Protein AF-A0A540K9T2-F1 (afdb_monomer_lite)

Radius of gyration: 21.19 Å; chains: 1; bounding box: 40×44×66 Å

Foldseek 3Di:
DVVVVVVVVVVVVVVLVVLLCVLVLLLVLLVVLLVVVLVVVLVVVVVVVDDPDDPVNNVVSSVVSVVVSCVVVVVLNVLSHDPVPDPDDSVSNVVSSVVSCVVSVSVVPVVVVVVVVVVVVVVVVD

Secondary structure (DSSP, 8-state):
-HHHHHHHHHHHHHHHHHHHGGGHHHHHHHHHHHHHHHHHHHHHHHHHH-TT--HHHHHHHHHHHHHHHHHHHHHHHHHH---S-SS--HHHHHHHHHHHHHHHTTTHHHHHHHHHHHHHHHHH--

InterPro domains:
  IPR015896 Tetrapyrrole biosynthesis, glutamyl-tRNA reductase, dimerisation domain [PF00745] (2-106)
  IPR036453 Glutamyl tRNA-reductase dimerization domain superfamily [SSF69075] (2-87)

Structure (mmCIF, N/CA/C/O backbone):
data_AF-A0A540K9T2-F1
#
_entry.id   AF-A0A540K9T2-F1
#
loop_
_atom_site.group_PDB
_atom_site.id
_atom_site.type_symbol
_atom_site.label_atom_id
_atom_site.label_alt_id
_atom_site.label_comp_id
_atom_site.label_asym_id
_atom_site.label_entity_id
_atom_site.label_seq_id
_atom_site.pdbx_PDB_ins_code
_atom_site.Cartn_x
_atom_sit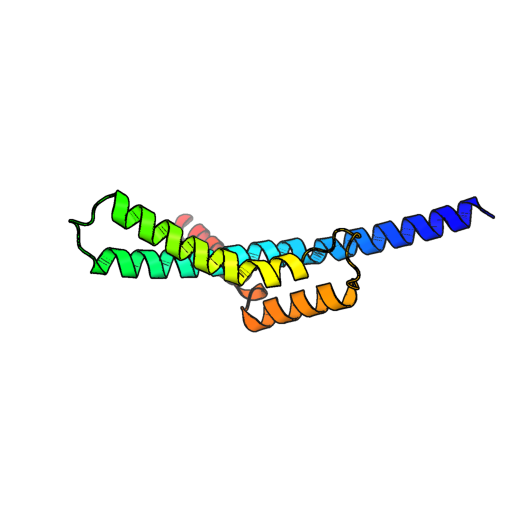e.Cartn_y
_atom_site.Cartn_z
_atom_site.occupancy
_atom_site.B_iso_or_equiv
_atom_site.auth_seq_id
_atom_site.auth_comp_id
_atom_site.auth_asym_id
_atom_site.auth_atom_id
_atom_site.pdbx_PDB_model_num
ATOM 1 N N . MET A 1 1 ? 17.585 5.475 -44.055 1.00 62.50 1 MET A N 1
ATOM 2 C CA . MET A 1 1 ? 18.253 5.061 -42.802 1.00 62.50 1 MET A CA 1
ATOM 3 C C . MET A 1 1 ? 17.494 5.604 -41.597 1.00 62.50 1 MET A C 1
ATOM 5 O O . MET A 1 1 ? 17.188 4.826 -40.710 1.00 62.50 1 MET A O 1
ATOM 9 N N . GLU A 1 2 ? 17.050 6.862 -41.659 1.00 78.38 2 GLU A N 1
ATOM 10 C CA . GLU A 1 2 ? 16.215 7.542 -40.649 1.00 78.38 2 GLU A CA 1
ATOM 11 C C . GLU A 1 2 ? 14.996 6.733 -40.157 1.00 78.38 2 GLU A C 1
ATOM 13 O O . GLU A 1 2 ? 14.757 6.653 -38.959 1.00 78.38 2 GLU A O 1
ATOM 18 N N . ALA A 1 3 ? 14.259 6.051 -41.045 1.00 89.06 3 ALA A N 1
ATOM 19 C CA . ALA A 1 3 ? 13.100 5.245 -40.634 1.00 89.06 3 ALA A CA 1
ATOM 20 C C . ALA A 1 3 ? 13.462 4.083 -39.688 1.00 89.06 3 ALA A C 1
ATOM 22 O O . ALA A 1 3 ? 12.706 3.783 -38.769 1.00 89.06 3 ALA A O 1
ATOM 23 N N . GLN A 1 4 ? 14.618 3.441 -39.886 1.00 91.94 4 GLN A N 1
ATOM 24 C CA . GLN A 1 4 ? 15.054 2.329 -39.037 1.00 91.94 4 GLN A CA 1
ATOM 25 C C . GLN A 1 4 ? 15.496 2.827 -37.655 1.00 91.94 4 GLN A C 1
ATOM 27 O O . GLN A 1 4 ? 15.264 2.149 -36.655 1.00 91.94 4 GLN A O 1
ATOM 32 N N . GLU A 1 5 ? 16.109 4.010 -37.595 1.00 93.38 5 GLU A N 1
ATOM 33 C CA . GLU A 1 5 ? 16.502 4.659 -36.341 1.00 93.38 5 GLU A CA 1
ATOM 34 C C . GLU A 1 5 ? 15.275 5.057 -35.521 1.00 93.38 5 GLU A C 1
ATOM 36 O O . GLU A 1 5 ? 15.208 4.716 -34.342 1.00 93.38 5 GLU A O 1
ATOM 41 N N . ILE A 1 6 ? 14.266 5.658 -36.162 1.00 92.12 6 ILE A N 1
ATOM 42 C CA . ILE A 1 6 ? 12.981 5.979 -35.524 1.00 92.12 6 ILE A CA 1
ATOM 43 C C . ILE A 1 6 ? 12.321 4.705 -34.985 1.00 92.12 6 ILE A C 1
ATOM 45 O O . ILE A 1 6 ? 11.964 4.650 -33.815 1.00 92.12 6 ILE A O 1
ATOM 49 N N . ILE A 1 7 ? 12.214 3.647 -35.798 1.00 93.38 7 ILE A N 1
ATOM 50 C CA . ILE A 1 7 ? 11.627 2.369 -35.355 1.00 93.38 7 ILE A CA 1
ATOM 51 C C . ILE A 1 7 ? 12.390 1.792 -34.158 1.00 93.38 7 ILE A C 1
ATOM 53 O O . ILE A 1 7 ? 11.773 1.281 -33.225 1.00 93.38 7 ILE A O 1
ATOM 57 N N . THR A 1 8 ? 13.722 1.861 -34.172 1.00 92.62 8 THR A N 1
ATOM 58 C CA . THR A 1 8 ? 14.556 1.336 -33.082 1.00 92.62 8 THR A CA 1
ATOM 59 C C . THR A 1 8 ? 14.339 2.115 -31.787 1.00 92.62 8 THR A C 1
ATOM 61 O O . THR A 1 8 ? 14.266 1.509 -30.720 1.00 92.62 8 THR A O 1
ATOM 64 N N . GLU A 1 9 ? 14.223 3.437 -31.870 1.00 87.69 9 GLU A N 1
ATOM 65 C CA . GLU A 1 9 ? 13.983 4.300 -30.714 1.00 87.69 9 GLU A CA 1
ATOM 66 C C . GLU A 1 9 ? 12.580 4.089 -30.129 1.00 87.69 9 GLU A C 1
ATOM 68 O O . GLU A 1 9 ? 12.443 3.798 -28.941 1.00 87.69 9 GLU A O 1
ATOM 73 N N . GLU A 1 10 ? 11.544 4.102 -30.969 1.00 87.62 10 GLU A N 1
ATOM 74 C CA . GLU A 1 10 ? 10.160 3.852 -30.546 1.00 87.62 10 GLU A CA 1
ATOM 75 C C . GLU A 1 10 ? 9.985 2.445 -29.951 1.00 87.62 10 GLU A C 1
ATOM 77 O O . GLU A 1 10 ? 9.268 2.262 -28.967 1.00 87.62 10 GLU A O 1
ATOM 82 N N . SER A 1 11 ? 10.686 1.440 -30.492 1.00 89.19 11 SER A N 1
ATOM 83 C CA . SER A 1 11 ? 10.660 0.076 -29.943 1.00 89.19 11 SER A CA 1
ATOM 84 C C . SER A 1 11 ? 11.234 0.027 -28.526 1.00 89.19 11 SER A C 1
ATOM 86 O O . SER A 1 11 ? 10.638 -0.594 -27.647 1.00 89.19 11 SER A O 1
ATOM 88 N N . LYS A 1 12 ? 12.348 0.727 -28.270 1.00 84.06 12 LYS A N 1
ATOM 89 C CA . LYS A 1 12 ? 12.942 0.815 -26.926 1.00 84.06 12 LYS A CA 1
ATOM 90 C C . LYS A 1 12 ? 12.022 1.530 -25.941 1.00 84.06 12 LYS A C 1
ATOM 92 O O . LYS A 1 12 ? 11.881 1.083 -24.806 1.00 84.06 12 LYS A O 1
ATOM 97 N N . GLN A 1 13 ? 11.388 2.622 -26.366 1.00 79.50 13 GLN A N 1
ATOM 98 C CA . GLN A 1 13 ? 10.438 3.354 -25.526 1.00 79.50 13 GLN A CA 1
ATOM 99 C C . GLN A 1 13 ? 9.210 2.502 -25.196 1.00 79.50 13 GLN A C 1
ATOM 101 O O . GLN A 1 13 ? 8.769 2.474 -24.046 1.00 79.50 13 GLN A O 1
ATOM 106 N N . PHE A 1 14 ? 8.696 1.752 -26.174 1.00 81.50 14 PHE A N 1
ATOM 107 C CA . PHE A 1 14 ? 7.591 0.823 -25.966 1.00 81.50 14 PHE A CA 1
ATOM 108 C C . PHE A 1 14 ? 7.952 -0.309 -24.996 1.00 81.50 14 PHE A C 1
ATOM 110 O O . PHE A 1 14 ? 7.162 -0.619 -24.105 1.00 81.50 14 PHE A O 1
ATOM 117 N N . GLU A 1 15 ? 9.133 -0.916 -25.133 1.00 81.75 15 GLU A N 1
ATOM 118 C CA . GLU A 1 15 ? 9.606 -1.957 -24.213 1.00 81.75 15 GLU A CA 1
ATOM 119 C C . GLU A 1 15 ? 9.770 -1.418 -22.789 1.00 81.75 15 GLU A C 1
ATOM 121 O O . GLU A 1 15 ? 9.229 -2.003 -21.853 1.00 81.75 15 GLU A O 1
ATOM 126 N N . ALA A 1 16 ? 10.403 -0.253 -22.623 1.00 73.44 16 ALA A N 1
ATOM 127 C CA . ALA A 1 16 ? 10.543 0.391 -21.318 1.00 73.44 16 ALA A CA 1
ATOM 128 C C . ALA A 1 16 ? 9.182 0.732 -20.686 1.00 73.44 16 ALA A C 1
ATOM 130 O O . ALA A 1 16 ? 8.987 0.558 -19.481 1.00 73.44 16 ALA A O 1
ATOM 131 N N . TRP A 1 17 ? 8.219 1.186 -21.495 1.00 78.94 17 TRP A N 1
ATOM 132 C CA . TRP A 1 17 ? 6.850 1.419 -21.044 1.00 78.94 17 TRP A CA 1
ATOM 133 C C . TRP A 1 17 ? 6.144 0.123 -20.640 1.00 78.94 17 TRP A C 1
ATOM 135 O O . TRP A 1 17 ? 5.492 0.086 -19.602 1.00 78.94 17 TRP A O 1
ATOM 145 N N . ARG A 1 18 ? 6.271 -0.953 -21.422 1.00 80.44 18 ARG A N 1
ATOM 146 C CA . ARG A 1 18 ? 5.676 -2.253 -21.086 1.00 80.44 18 ARG A CA 1
ATOM 147 C C . ARG A 1 18 ? 6.220 -2.765 -19.755 1.00 80.44 18 ARG A C 1
ATOM 149 O O . ARG A 1 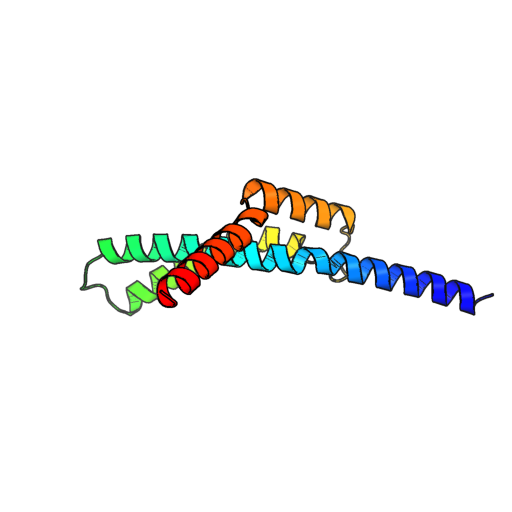18 ? 5.439 -3.177 -18.901 1.00 80.44 18 ARG A O 1
ATOM 156 N N . ASP A 1 19 ? 7.534 -2.717 -19.578 1.00 75.50 19 ASP A N 1
ATOM 157 C CA . ASP A 1 19 ? 8.200 -3.232 -18.384 1.00 75.50 19 ASP A CA 1
ATOM 158 C C . ASP A 1 19 ? 7.865 -2.376 -17.146 1.00 75.50 19 ASP A C 1
ATOM 160 O O . ASP A 1 19 ? 7.759 -2.889 -16.031 1.00 75.50 19 ASP A O 1
ATOM 164 N N . SER A 1 20 ? 7.573 -1.081 -17.322 1.00 72.75 20 SER A N 1
ATOM 165 C CA . SER A 1 20 ? 7.090 -0.229 -16.226 1.00 72.75 20 SER A CA 1
ATOM 166 C C . SER A 1 20 ? 5.722 -0.662 -15.675 1.00 72.75 20 SER A C 1
ATOM 168 O O . SER A 1 20 ? 5.417 -0.413 -14.504 1.00 72.75 20 SER A O 1
ATOM 170 N N . LEU A 1 21 ? 4.902 -1.355 -16.476 1.00 81.00 21 LEU A N 1
ATOM 171 C CA . LEU A 1 21 ? 3.598 -1.869 -16.050 1.00 81.00 21 LEU A CA 1
ATOM 172 C C . LEU A 1 21 ? 3.706 -3.093 -15.127 1.00 81.00 21 LEU A C 1
ATOM 174 O O . LEU A 1 21 ? 2.724 -3.427 -14.453 1.00 81.00 21 LEU A O 1
ATOM 178 N N . GLU A 1 22 ? 4.873 -3.740 -15.031 1.00 83.56 22 GLU A N 1
ATOM 179 C CA . GLU A 1 22 ? 5.082 -4.910 -14.165 1.00 83.56 22 GLU A CA 1
ATOM 180 C C . GLU A 1 22 ? 4.867 -4.605 -12.677 1.00 83.56 22 GLU A C 1
ATOM 182 O O . GLU A 1 22 ? 4.525 -5.490 -11.891 1.00 83.56 22 GLU A O 1
ATOM 187 N N . THR A 1 23 ? 4.985 -3.340 -12.272 1.00 89.12 23 THR A N 1
ATOM 188 C CA . THR A 1 23 ? 4.797 -2.925 -10.877 1.00 89.12 23 THR A CA 1
ATOM 189 C C . THR A 1 23 ? 3.330 -2.778 -10.477 1.00 89.12 23 THR A C 1
ATOM 191 O O . THR A 1 23 ? 3.009 -2.759 -9.282 1.00 89.12 23 THR A O 1
ATOM 194 N N . VAL A 1 24 ? 2.408 -2.698 -11.444 1.00 89.44 24 VAL A N 1
ATOM 195 C CA . VAL A 1 24 ? 0.979 -2.440 -11.204 1.00 89.44 24 VAL A CA 1
ATOM 196 C C . VAL A 1 24 ? 0.330 -3.506 -10.300 1.00 89.44 24 VAL A C 1
ATOM 198 O O . VAL A 1 24 ? -0.375 -3.130 -9.351 1.00 89.44 24 VAL A O 1
ATOM 201 N N . PRO A 1 25 ? 0.564 -4.822 -10.493 1.00 90.44 25 PRO A N 1
ATOM 202 C CA . PRO A 1 25 ? 0.086 -5.848 -9.568 1.00 90.44 25 PRO A CA 1
ATOM 203 C C . PRO A 1 25 ? 0.630 -5.674 -8.146 1.00 90.44 25 PRO A C 1
ATOM 205 O O . PRO A 1 25 ? -0.129 -5.807 -7.183 1.00 90.44 25 PRO A O 1
ATOM 208 N N . THR A 1 26 ? 1.912 -5.336 -7.997 1.00 92.31 26 THR A N 1
ATOM 209 C CA . THR A 1 26 ? 2.561 -5.113 -6.694 1.00 92.31 26 THR A CA 1
ATOM 210 C C . THR A 1 26 ? 1.962 -3.909 -5.971 1.00 92.31 26 THR A C 1
ATOM 212 O O . THR A 1 26 ? 1.600 -4.008 -4.799 1.00 92.31 26 THR A O 1
ATOM 215 N N . ILE A 1 27 ? 1.730 -2.807 -6.690 1.00 92.50 27 ILE A N 1
ATOM 216 C CA . ILE A 1 27 ? 0.998 -1.630 -6.205 1.00 92.50 27 ILE A CA 1
ATOM 217 C C . ILE A 1 27 ? -0.378 -2.024 -5.642 1.00 92.50 27 ILE A C 1
ATOM 219 O O . ILE A 1 27 ? -0.762 -1.595 -4.548 1.00 92.50 27 ILE A O 1
ATOM 223 N N . LYS A 1 28 ? -1.140 -2.835 -6.386 1.00 92.81 28 LYS A N 1
ATOM 224 C CA . LYS A 1 28 ? -2.474 -3.282 -5.963 1.00 92.81 28 LYS A CA 1
ATOM 225 C C . LYS A 1 28 ? -2.399 -4.137 -4.696 1.00 92.81 28 LYS A C 1
ATOM 227 O O . LYS A 1 28 ? -3.177 -3.914 -3.768 1.00 92.81 28 LYS A O 1
ATOM 232 N N . LYS A 1 29 ? -1.457 -5.081 -4.646 1.00 92.62 29 LYS A N 1
ATOM 233 C CA . LYS A 1 29 ? -1.246 -5.981 -3.503 1.00 92.62 29 LYS A CA 1
ATOM 234 C C . LYS A 1 29 ? -0.832 -5.218 -2.247 1.00 92.62 29 LYS A C 1
ATOM 236 O O . LYS A 1 29 ? -1.447 -5.406 -1.204 1.00 92.62 29 LYS A O 1
ATOM 241 N N . LEU A 1 30 ? 0.123 -4.294 -2.352 1.00 95.75 30 LEU A N 1
ATOM 242 C CA . LEU A 1 30 ? 0.587 -3.497 -1.214 1.00 95.75 30 LEU A CA 1
ATOM 243 C C . LEU A 1 30 ? -0.543 -2.651 -0.605 1.00 95.75 30 LEU A C 1
ATOM 245 O O . LEU A 1 30 ? -0.688 -2.584 0.616 1.00 95.75 30 LEU A O 1
ATOM 249 N N . ARG A 1 31 ? -1.389 -2.046 -1.449 1.00 95.31 31 ARG A N 1
ATOM 250 C CA . ARG A 1 31 ? -2.581 -1.313 -0.990 1.00 95.31 31 ARG A CA 1
ATOM 251 C C . ARG A 1 31 ? -3.569 -2.216 -0.258 1.00 95.31 31 ARG A C 1
ATOM 253 O O . ARG A 1 31 ? -4.059 -1.834 0.801 1.00 95.31 31 ARG A O 1
ATOM 260 N N . ALA A 1 32 ? -3.851 -3.397 -0.805 1.00 94.88 32 ALA A N 1
ATOM 261 C CA . ALA A 1 32 ? -4.756 -4.358 -0.179 1.00 94.88 32 ALA A CA 1
ATOM 262 C C . ALA A 1 32 ? -4.215 -4.853 1.174 1.00 94.88 32 ALA A C 1
ATOM 264 O O . ALA A 1 32 ? -4.958 -4.890 2.155 1.00 94.88 32 ALA A O 1
ATOM 265 N N . TYR A 1 33 ? -2.915 -5.152 1.242 1.00 95.81 33 TYR A N 1
ATOM 266 C CA . TYR A 1 33 ? -2.223 -5.539 2.469 1.00 95.81 33 TYR A CA 1
ATOM 267 C C . TYR A 1 33 ? -2.377 -4.474 3.564 1.00 95.81 33 TYR A C 1
ATOM 269 O O . TYR A 1 33 ? -2.807 -4.775 4.681 1.00 95.81 33 TYR A O 1
ATOM 277 N N . ALA A 1 34 ? -2.081 -3.215 3.232 1.00 97.12 34 ALA A N 1
ATOM 278 C CA . ALA A 1 34 ? -2.170 -2.106 4.174 1.00 97.12 34 ALA A CA 1
ATOM 279 C C . ALA A 1 34 ? -3.613 -1.830 4.624 1.00 97.12 34 ALA A C 1
ATOM 281 O O . ALA A 1 34 ? -3.847 -1.606 5.811 1.00 97.12 34 ALA A O 1
ATOM 282 N N . GLU A 1 35 ? -4.588 -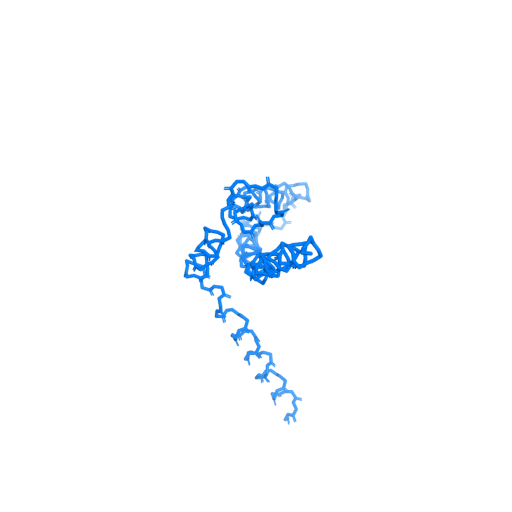1.892 3.711 1.00 97.56 35 GLU A N 1
ATOM 283 C CA . GLU A 1 35 ? -6.000 -1.693 4.053 1.00 97.56 35 GLU A CA 1
ATOM 284 C C . GLU A 1 35 ? -6.523 -2.800 4.973 1.00 97.56 35 GLU A C 1
ATOM 286 O O . GLU A 1 35 ? -7.250 -2.507 5.920 1.00 97.56 35 GLU A O 1
ATOM 291 N N . ARG A 1 36 ? -6.108 -4.056 4.762 1.00 96.94 36 ARG A N 1
ATOM 292 C CA . ARG A 1 36 ? -6.463 -5.168 5.656 1.00 96.94 36 ARG A CA 1
ATOM 293 C C . ARG A 1 36 ? -5.972 -4.915 7.081 1.00 96.94 36 ARG A C 1
ATOM 295 O O . ARG A 1 36 ? -6.735 -5.107 8.024 1.00 96.94 36 ARG A O 1
ATOM 302 N N . ILE A 1 37 ? -4.720 -4.477 7.238 1.00 97.62 37 ILE A N 1
ATOM 303 C CA . ILE A 1 37 ? -4.161 -4.137 8.555 1.00 97.62 37 ILE A CA 1
ATOM 304 C C . ILE A 1 37 ? -4.922 -2.960 9.161 1.00 97.62 37 ILE A C 1
ATOM 306 O O . ILE A 1 37 ? -5.377 -3.044 10.298 1.00 97.62 37 ILE A O 1
ATOM 310 N N . ARG A 1 38 ? -5.105 -1.882 8.393 1.00 98.38 38 ARG A N 1
ATOM 311 C CA . ARG A 1 38 ? -5.805 -0.679 8.850 1.00 98.38 38 ARG A CA 1
ATOM 312 C C . ARG A 1 38 ? -7.207 -1.001 9.350 1.00 98.38 38 ARG A C 1
ATOM 314 O O . ARG A 1 38 ? -7.569 -0.561 10.434 1.00 98.38 38 ARG A O 1
ATOM 321 N N . ALA A 1 39 ? -7.981 -1.758 8.575 1.00 97.88 39 ALA A N 1
ATOM 322 C CA . ALA A 1 39 ? -9.345 -2.130 8.923 1.00 97.88 39 ALA A CA 1
ATOM 323 C C . ALA A 1 39 ? -9.386 -2.993 10.191 1.00 97.88 39 ALA A C 1
ATOM 325 O O . ALA A 1 39 ? -10.194 -2.721 11.074 1.00 97.88 39 ALA A O 1
ATOM 326 N N . ALA A 1 40 ? -8.488 -3.977 10.315 1.00 97.94 40 ALA A N 1
ATOM 327 C CA . ALA A 1 40 ? -8.410 -4.831 11.498 1.00 97.94 40 ALA A CA 1
ATOM 328 C C . ALA A 1 40 ? -8.048 -4.043 12.768 1.00 97.94 40 ALA A C 1
ATOM 330 O O . ALA A 1 40 ? -8.658 -4.246 13.815 1.00 97.94 40 ALA A O 1
ATOM 331 N N . GLU A 1 41 ? -7.081 -3.127 12.692 1.00 98.25 41 GLU A N 1
ATOM 332 C CA . GLU A 1 41 ? -6.686 -2.310 13.845 1.00 98.25 41 GLU A CA 1
ATOM 333 C C . GLU A 1 41 ? -7.715 -1.226 14.178 1.00 98.25 41 GLU A C 1
ATOM 335 O O . GLU A 1 41 ? -7.959 -0.945 15.352 1.00 98.25 41 GLU A O 1
ATOM 340 N N . LEU A 1 42 ? -8.376 -0.655 13.167 1.00 97.31 42 LEU A N 1
ATOM 341 C CA . LEU A 1 42 ? -9.476 0.279 13.378 1.00 97.31 42 LEU A CA 1
ATOM 342 C C . LEU A 1 42 ? -10.649 -0.405 14.084 1.00 97.31 42 LEU A C 1
ATOM 344 O O . LEU A 1 42 ? -11.187 0.156 15.034 1.00 97.31 42 LEU A O 1
ATOM 348 N N . ASP A 1 43 ? -11.023 -1.612 13.661 1.00 95.88 43 ASP A N 1
ATOM 349 C CA . ASP A 1 43 ? -12.107 -2.373 14.284 1.00 95.88 43 ASP A CA 1
ATOM 350 C C . ASP A 1 43 ? -11.792 -2.704 15.752 1.00 95.88 43 ASP A C 1
ATOM 352 O O . ASP A 1 43 ? -12.579 -2.377 16.639 1.00 95.88 43 ASP A O 1
ATOM 356 N N . LYS A 1 44 ? -10.580 -3.206 16.036 1.00 96.56 44 LYS A N 1
ATOM 357 C CA . LYS A 1 44 ? -10.090 -3.431 17.412 1.00 96.56 44 LYS A CA 1
ATOM 358 C C . LYS A 1 44 ? -10.075 -2.161 18.262 1.00 96.56 44 LYS A C 1
ATOM 360 O O . LYS A 1 44 ? -10.277 -2.222 19.474 1.00 96.56 44 LYS A O 1
ATOM 365 N N . CYS A 1 45 ? -9.742 -1.017 17.665 1.00 96.19 45 CYS A N 1
ATOM 366 C CA . CYS A 1 45 ? -9.751 0.263 18.363 1.00 96.19 45 CYS A CA 1
ATOM 367 C C . CYS A 1 45 ? -11.186 0.652 18.723 1.00 96.19 45 CYS A C 1
ATOM 369 O O . CYS A 1 45 ? -11.481 0.912 19.888 1.00 96.19 45 CYS A O 1
ATOM 371 N N . LEU A 1 46 ? -12.091 0.614 17.745 1.00 94.19 46 LEU A N 1
ATOM 372 C CA . LEU A 1 46 ? -13.486 1.000 17.923 1.00 94.19 46 LEU A CA 1
ATOM 373 C C . LEU A 1 46 ? -14.228 0.063 18.882 1.00 94.19 46 LEU A C 1
ATOM 375 O O . LEU A 1 46 ? -15.019 0.550 19.685 1.00 94.19 46 LEU A O 1
ATOM 379 N N . SER A 1 47 ? -13.929 -1.240 18.879 1.00 93.56 47 SER A N 1
ATOM 380 C CA . SER A 1 47 ? -14.526 -2.201 19.816 1.00 93.56 47 SER A CA 1
ATOM 381 C C . SER A 1 47 ? -14.159 -1.918 21.278 1.00 93.56 47 SER A C 1
ATOM 383 O O . SER A 1 47 ? -14.914 -2.260 22.182 1.00 93.56 47 SER A O 1
ATOM 385 N N . LYS A 1 48 ? -13.005 -1.284 21.533 1.00 94.81 48 LYS A N 1
ATOM 386 C CA . LYS A 1 48 ? -12.556 -0.892 22.881 1.00 94.81 48 LYS A CA 1
ATOM 387 C C . LYS A 1 48 ? -13.103 0.460 23.336 1.00 94.81 48 LYS A C 1
ATOM 389 O O . LYS A 1 48 ? -13.044 0.757 24.524 1.00 94.81 48 LYS A O 1
ATOM 394 N N . MET A 1 49 ? -13.594 1.285 22.414 1.00 92.69 49 MET A N 1
ATOM 395 C CA . MET A 1 49 ? -14.139 2.611 22.730 1.00 92.69 49 MET A CA 1
ATOM 396 C C . MET A 1 49 ? -15.594 2.563 23.224 1.00 92.69 49 MET A C 1
ATOM 398 O O . MET A 1 49 ? -16.076 3.570 23.736 1.00 92.69 49 MET A O 1
ATOM 402 N N . GLY A 1 50 ? -16.267 1.413 23.105 1.00 86.62 50 GLY A N 1
ATOM 403 C CA . GLY A 1 50 ? -17.657 1.219 23.522 1.00 86.62 50 GLY A CA 1
ATOM 404 C C . GLY A 1 50 ? -18.686 1.760 22.524 1.00 86.62 50 GLY A C 1
ATOM 405 O O . GLY A 1 50 ? -18.352 2.449 21.556 1.00 86.62 50 GLY A O 1
ATOM 406 N N . ASP A 1 51 ? -19.955 1.437 22.773 1.00 84.81 51 ASP A N 1
ATOM 407 C CA . ASP A 1 51 ? -21.060 1.720 21.846 1.00 84.81 51 ASP A CA 1
ATOM 408 C C . ASP A 1 51 ? -21.501 3.195 21.841 1.00 84.81 51 ASP A C 1
ATOM 410 O O . ASP A 1 51 ? -22.075 3.666 20.859 1.00 84.81 51 ASP A O 1
ATOM 414 N N . ASP A 1 52 ? -21.149 3.963 22.877 1.00 89.12 52 ASP A N 1
ATOM 415 C CA . ASP A 1 52 ? -21.531 5.377 23.033 1.00 89.12 52 ASP A CA 1
ATOM 416 C C . ASP A 1 52 ? -20.623 6.359 22.266 1.00 89.12 52 ASP A C 1
ATOM 418 O O . ASP A 1 52 ? -20.725 7.584 22.401 1.00 89.12 52 ASP A O 1
ATOM 422 N N . ILE A 1 53 ? -19.711 5.853 21.430 1.00 92.81 53 ILE A N 1
ATOM 423 C CA . ILE A 1 53 ? -18.833 6.703 20.627 1.00 92.81 53 ILE A CA 1
ATOM 424 C C . ILE A 1 53 ? -19.632 7.509 19.592 1.00 92.81 53 ILE A C 1
ATOM 426 O O . ILE A 1 53 ? -20.326 6.979 18.722 1.00 92.81 53 ILE A O 1
ATOM 430 N N . SER A 1 54 ? -19.470 8.835 19.619 1.00 94.19 54 SER A N 1
ATOM 431 C CA . SER A 1 54 ? -20.122 9.702 18.636 1.00 94.19 54 SER A CA 1
ATOM 432 C C . SER A 1 54 ? -19.676 9.381 17.200 1.00 94.19 54 SER A C 1
ATOM 434 O O . SER A 1 54 ? -18.508 9.066 16.938 1.00 94.19 54 SER A O 1
ATOM 436 N N . LYS A 1 55 ? -20.578 9.568 16.224 1.00 93.62 55 LYS A N 1
ATOM 437 C CA . LYS A 1 55 ? -20.254 9.433 14.788 1.00 93.62 55 LYS A CA 1
ATOM 438 C C . LYS A 1 55 ? -19.074 10.321 14.370 1.00 93.62 55 LYS A C 1
ATOM 440 O O . LYS A 1 55 ? -18.258 9.907 13.548 1.00 93.62 55 LYS A O 1
ATOM 445 N N . LYS A 1 56 ? -18.960 11.520 14.957 1.00 95.94 56 LYS A N 1
ATOM 446 C CA . LYS A 1 56 ? -17.856 12.459 14.703 1.00 95.94 56 LYS A CA 1
ATOM 447 C C . LYS A 1 56 ? -16.519 11.877 15.163 1.00 95.94 56 LYS A C 1
ATOM 449 O O . LYS A 1 56 ? -15.551 11.927 14.412 1.00 95.94 56 LYS A O 1
ATOM 454 N N . THR A 1 57 ? -16.478 11.290 16.357 1.00 95.75 57 THR A N 1
ATOM 455 C CA . THR A 1 57 ? -15.271 10.650 16.894 1.00 95.75 57 THR A CA 1
ATOM 456 C C . THR A 1 57 ? -14.890 9.428 16.063 1.00 95.75 57 THR A C 1
ATOM 458 O O . THR A 1 57 ? -13.742 9.323 15.644 1.00 95.75 57 THR A O 1
ATOM 461 N N . ARG A 1 58 ? -15.852 8.553 15.729 1.00 95.06 58 ARG A N 1
ATOM 462 C CA . ARG A 1 58 ? -15.603 7.387 14.862 1.00 95.06 58 ARG A CA 1
ATOM 463 C C . ARG A 1 58 ? -15.006 7.799 13.512 1.00 95.06 58 ARG A C 1
ATOM 465 O O . ARG A 1 58 ? -14.041 7.185 13.066 1.00 95.06 58 ARG A O 1
ATOM 472 N N . LYS A 1 59 ? -15.531 8.862 12.889 1.00 96.19 59 LYS A N 1
ATOM 473 C CA . LYS A 1 59 ? -14.973 9.411 11.645 1.00 96.19 59 LYS A CA 1
ATOM 474 C C . LYS A 1 59 ? -13.557 9.963 11.833 1.00 96.19 59 LYS A C 1
ATOM 476 O O . LYS A 1 59 ? -12.698 9.669 11.013 1.00 96.19 59 LYS A O 1
ATOM 481 N N . ALA A 1 60 ? -13.299 10.715 12.902 1.00 97.69 60 ALA A N 1
ATOM 482 C CA . ALA A 1 60 ? -11.968 11.262 13.167 1.00 97.69 60 ALA A CA 1
ATOM 483 C C . ALA A 1 60 ? -10.904 10.160 13.331 1.00 97.69 60 ALA A C 1
ATOM 485 O O . ALA A 1 60 ? -9.787 10.309 12.840 1.00 97.69 60 ALA A O 1
ATOM 486 N N . VAL A 1 61 ? -11.254 9.037 13.970 1.00 97.12 61 VAL A N 1
ATOM 487 C CA . VAL A 1 61 ? -10.358 7.876 14.118 1.00 97.12 61 VAL A CA 1
ATOM 488 C C . VAL A 1 61 ? -10.150 7.149 12.780 1.00 97.12 61 VAL A C 1
ATOM 490 O O . VAL A 1 61 ? -9.017 6.789 12.456 1.00 97.12 61 VAL A O 1
ATOM 493 N N . ASP A 1 62 ? -11.199 6.976 11.964 1.00 97.44 62 ASP A N 1
ATOM 494 C CA . ASP A 1 62 ? -11.054 6.419 10.607 1.00 97.44 62 ASP A CA 1
ATOM 495 C C . ASP A 1 62 ? -10.143 7.303 9.739 1.00 97.44 62 ASP A C 1
ATOM 497 O O . ASP A 1 62 ? -9.170 6.801 9.173 1.00 97.44 62 ASP A O 1
ATOM 501 N N . ASP A 1 63 ? -10.386 8.617 9.711 1.00 98.44 63 ASP A N 1
ATOM 502 C CA . ASP A 1 63 ? -9.588 9.588 8.954 1.00 98.44 63 ASP A CA 1
ATOM 503 C C . ASP A 1 63 ? -8.120 9.593 9.422 1.00 98.44 63 ASP A C 1
ATOM 505 O O . ASP A 1 63 ? -7.208 9.597 8.591 1.00 98.44 63 ASP A O 1
ATOM 509 N N . LEU A 1 64 ? -7.871 9.510 10.736 1.00 98.50 64 LEU A N 1
ATOM 510 C CA . LEU A 1 64 ? -6.526 9.364 11.303 1.00 98.50 64 LEU A CA 1
ATOM 511 C C . LEU A 1 64 ? -5.836 8.092 10.791 1.00 98.50 64 LEU A C 1
ATOM 513 O O . LEU A 1 64 ? -4.707 8.158 10.300 1.00 98.50 64 LEU A O 1
ATOM 517 N N . SER A 1 65 ? -6.514 6.943 10.871 1.00 98.44 65 SER A N 1
ATOM 518 C CA . SER A 1 65 ? -5.954 5.658 10.434 1.00 98.44 65 SER A CA 1
ATOM 519 C C . SER A 1 65 ? -5.605 5.666 8.939 1.00 98.44 65 SER A C 1
ATOM 521 O O . SER A 1 65 ? -4.532 5.204 8.545 1.00 98.44 65 SER A O 1
ATOM 523 N N . ARG A 1 66 ? -6.465 6.263 8.100 1.00 98.31 66 ARG A N 1
ATOM 524 C CA . ARG A 1 66 ? -6.214 6.445 6.664 1.00 98.31 66 ARG A CA 1
ATOM 525 C C . ARG A 1 66 ? -5.065 7.412 6.421 1.00 98.31 66 ARG A C 1
ATOM 527 O O . ARG A 1 66 ? -4.226 7.144 5.571 1.00 98.31 66 ARG A O 1
ATOM 534 N N . GLY A 1 67 ? -4.999 8.510 7.171 1.00 98.62 67 GLY A N 1
ATOM 535 C CA . GLY A 1 67 ? -3.926 9.497 7.073 1.00 98.62 67 GLY A CA 1
ATOM 536 C C . GLY A 1 67 ? -2.547 8.896 7.345 1.00 98.62 67 GLY A C 1
ATOM 537 O O . GLY A 1 67 ? -1.608 9.170 6.598 1.00 98.62 67 GLY A O 1
ATOM 538 N N . ILE A 1 68 ? -2.434 8.038 8.363 1.00 98.56 68 ILE A N 1
ATOM 539 C CA . ILE A 1 68 ? -1.195 7.310 8.679 1.00 98.56 68 ILE A CA 1
ATOM 540 C C . ILE A 1 68 ? -0.816 6.377 7.526 1.00 98.56 68 ILE A C 1
ATOM 542 O O . ILE A 1 68 ? 0.293 6.474 7.001 1.00 98.56 68 ILE A O 1
ATOM 546 N N . VAL A 1 69 ? -1.740 5.516 7.087 1.00 98.38 69 VAL A N 1
ATOM 547 C CA . VAL A 1 69 ? -1.481 4.556 6.001 1.00 98.38 69 VAL A CA 1
ATOM 548 C C . VAL A 1 69 ? -1.109 5.265 4.702 1.00 98.38 69 VAL A C 1
ATOM 550 O O . VAL A 1 69 ? -0.130 4.892 4.064 1.00 98.38 69 VAL A O 1
ATOM 553 N N . ASN A 1 70 ? -1.828 6.323 4.330 1.00 97.88 70 ASN A N 1
ATOM 554 C CA . ASN A 1 70 ? -1.545 7.088 3.119 1.00 97.88 70 ASN A CA 1
ATOM 555 C C . ASN A 1 70 ? -0.147 7.716 3.154 1.00 97.88 70 ASN A C 1
ATOM 557 O O . ASN A 1 70 ? 0.567 7.651 2.156 1.00 97.88 70 ASN A O 1
ATOM 561 N N . LYS A 1 71 ? 0.268 8.285 4.295 1.00 98.19 71 LYS A N 1
ATOM 562 C CA . LYS A 1 71 ? 1.612 8.861 4.460 1.00 98.19 71 LYS A CA 1
ATOM 563 C C . LYS A 1 71 ? 2.709 7.797 4.391 1.00 98.19 71 LYS A C 1
ATOM 565 O O . LYS A 1 71 ? 3.713 8.025 3.726 1.00 98.19 71 LYS A O 1
ATOM 570 N N . LEU A 1 72 ? 2.504 6.636 5.018 1.00 97.69 72 LEU A N 1
ATOM 571 C CA . LEU A 1 72 ? 3.450 5.514 4.956 1.00 97.69 72 LEU A CA 1
ATOM 572 C C . LEU A 1 72 ? 3.575 4.937 3.542 1.00 97.69 72 LEU A C 1
ATOM 574 O O . LEU A 1 72 ? 4.674 4.612 3.102 1.00 97.69 72 LEU A O 1
ATOM 578 N N . LEU A 1 73 ? 2.458 4.826 2.819 1.00 96.88 73 LEU A N 1
ATOM 579 C CA . LEU A 1 73 ? 2.447 4.275 1.467 1.00 96.88 73 LEU A CA 1
ATOM 580 C C . LEU A 1 73 ? 2.904 5.267 0.401 1.00 96.88 73 LEU A C 1
ATOM 582 O O . LEU A 1 73 ? 3.318 4.822 -0.663 1.00 96.88 73 LEU A O 1
ATOM 586 N N . HIS A 1 74 ? 2.857 6.578 0.645 1.00 95.50 74 HIS A N 1
ATOM 587 C CA . HIS A 1 74 ? 3.212 7.579 -0.363 1.00 95.50 74 HIS A CA 1
ATOM 588 C C . HIS A 1 74 ? 4.586 7.307 -0.997 1.00 95.50 74 HIS A C 1
ATOM 590 O O . HIS A 1 74 ? 4.687 7.217 -2.218 1.00 95.50 74 HIS A O 1
ATOM 596 N N . GLY A 1 75 ? 5.619 7.107 -0.171 1.00 93.81 75 GLY A N 1
ATOM 597 C CA . GLY A 1 75 ? 6.986 6.838 -0.628 1.00 93.81 75 GLY A CA 1
ATOM 598 C C . GLY A 1 75 ? 7.082 5.596 -1.522 1.00 93.81 75 GLY A C 1
ATOM 599 O O . GLY A 1 75 ? 7.406 5.743 -2.702 1.00 93.81 75 GLY A O 1
ATOM 600 N N . PRO A 1 76 ? 6.756 4.389 -1.020 1.00 94.19 76 PRO A N 1
ATOM 601 C CA . PRO A 1 76 ? 6.778 3.164 -1.821 1.00 94.19 76 PRO A CA 1
ATOM 602 C C . PRO A 1 76 ? 5.945 3.258 -3.105 1.00 94.19 76 PRO A C 1
ATOM 604 O O . PRO A 1 76 ? 6.391 2.848 -4.169 1.00 94.19 76 PRO A O 1
ATOM 607 N N . MET A 1 77 ? 4.753 3.854 -3.035 1.00 93.06 77 MET A N 1
ATOM 608 C CA . MET A 1 77 ? 3.860 3.984 -4.187 1.00 93.06 77 MET A CA 1
ATOM 609 C C . MET A 1 77 ? 4.418 4.917 -5.262 1.00 93.06 77 MET A C 1
ATOM 611 O O . MET A 1 77 ? 4.241 4.652 -6.449 1.00 93.06 77 MET A O 1
ATOM 615 N N . GLN A 1 78 ? 5.094 5.992 -4.857 1.00 90.44 78 GLN A N 1
ATOM 616 C CA . GLN A 1 78 ? 5.797 6.878 -5.776 1.00 90.44 78 GLN A CA 1
ATOM 617 C C . GLN A 1 78 ? 6.995 6.167 -6.417 1.00 90.44 78 GLN A C 1
ATOM 619 O O . GLN A 1 78 ? 7.269 6.405 -7.585 1.00 90.44 78 GLN A O 1
ATOM 624 N N . HIS A 1 79 ? 7.695 5.291 -5.688 1.00 89.81 79 HIS A N 1
ATOM 625 C CA . HIS A 1 79 ? 8.877 4.548 -6.165 1.00 89.81 79 HIS A CA 1
ATOM 626 C C . HIS A 1 79 ? 8.572 3.276 -6.959 1.00 89.81 79 HIS A C 1
ATOM 628 O O . HIS A 1 79 ? 9.487 2.671 -7.506 1.00 89.81 79 HIS A O 1
ATOM 634 N N . LEU A 1 80 ? 7.296 2.902 -7.066 1.00 89.38 80 LEU A N 1
ATOM 635 C CA . LEU A 1 80 ? 6.823 1.858 -7.976 1.00 89.38 80 LEU A CA 1
ATOM 636 C C . LEU A 1 80 ? 6.217 2.408 -9.269 1.00 89.38 80 LEU A C 1
ATOM 638 O O . LEU A 1 80 ? 5.981 1.647 -10.202 1.00 89.38 80 LEU A O 1
ATOM 642 N N . ARG A 1 81 ? 5.921 3.708 -9.333 1.00 83.38 81 ARG A N 1
ATOM 643 C CA . ARG A 1 81 ? 5.427 4.348 -10.553 1.00 83.38 81 ARG A CA 1
ATOM 644 C C . ARG A 1 81 ? 6.615 4.844 -11.365 1.00 83.38 81 ARG A C 1
ATOM 646 O O . ARG A 1 81 ? 7.376 5.668 -10.870 1.00 83.38 81 ARG A O 1
ATOM 653 N N . CYS A 1 82 ? 6.731 4.368 -12.597 1.00 68.50 82 CYS A N 1
ATOM 654 C CA . CYS A 1 82 ? 7.644 4.905 -13.595 1.00 68.50 82 CYS A CA 1
ATOM 655 C C . CYS A 1 82 ? 6.775 5.435 -14.742 1.00 68.50 82 CYS A C 1
ATOM 657 O O . CYS A 1 82 ? 6.255 4.670 -15.548 1.00 68.50 82 CYS A O 1
ATOM 659 N N . ASP A 1 83 ? 6.515 6.740 -14.744 1.00 65.38 83 ASP A N 1
ATOM 660 C CA . ASP A 1 83 ? 5.701 7.421 -15.762 1.00 65.38 83 ASP A CA 1
ATOM 661 C C . ASP A 1 83 ? 6.561 8.076 -16.857 1.00 65.38 83 ASP A C 1
ATOM 663 O O . ASP A 1 83 ? 6.090 8.939 -17.593 1.00 65.38 83 ASP A O 1
ATOM 667 N N . GLY A 1 84 ? 7.831 7.665 -16.968 1.00 56.72 84 GLY A N 1
ATOM 668 C CA . GLY A 1 84 ? 8.785 8.185 -17.950 1.00 56.72 84 GLY A CA 1
ATOM 669 C C . GLY A 1 84 ? 9.262 9.618 -17.687 1.00 56.72 84 GLY A C 1
ATOM 670 O O . GLY A 1 84 ? 10.097 10.112 -18.439 1.00 56.72 84 GLY A O 1
ATOM 671 N N . SER A 1 85 ? 8.767 10.283 -16.635 1.00 55.53 85 SER A N 1
ATOM 672 C CA . SER A 1 85 ? 9.140 11.662 -16.284 1.00 55.53 85 SER A CA 1
ATOM 673 C C . SER A 1 85 ? 10.205 11.764 -15.184 1.00 55.53 85 SER A C 1
ATOM 675 O O . SER A 1 85 ? 10.806 12.822 -14.999 1.00 55.53 85 SER A O 1
ATOM 677 N N . ASP A 1 86 ? 10.465 10.669 -14.468 1.00 60.41 86 ASP A N 1
ATOM 678 C CA . ASP A 1 86 ? 11.390 10.631 -13.336 1.00 60.41 86 ASP A CA 1
ATOM 679 C C . ASP A 1 86 ? 12.796 10.168 -13.729 1.00 60.41 86 ASP A C 1
ATOM 681 O O . ASP A 1 86 ? 12.967 9.277 -14.555 1.00 60.41 86 ASP A O 1
ATOM 685 N N . SER A 1 87 ? 13.818 10.689 -13.039 1.00 61.66 87 SER A N 1
ATOM 686 C CA .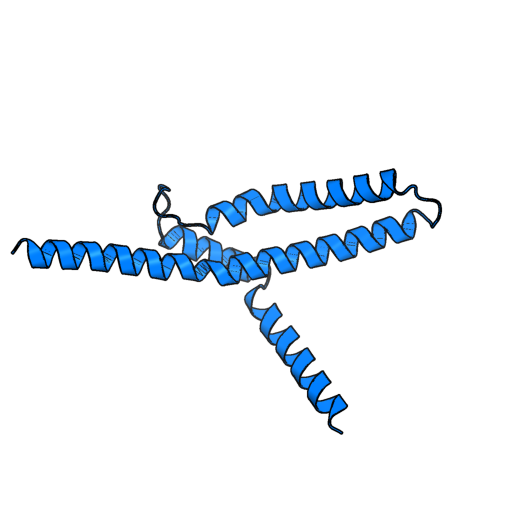 SER A 1 87 ? 15.231 10.310 -13.232 1.00 61.66 87 SER A CA 1
ATOM 687 C C . SER A 1 87 ? 15.566 8.869 -12.814 1.00 61.66 87 SER A C 1
ATOM 689 O O . SER A 1 87 ? 16.740 8.511 -12.733 1.00 61.66 87 SER A O 1
ATOM 691 N N . ARG A 1 88 ? 14.557 8.076 -12.446 1.00 71.50 88 ARG A N 1
ATOM 692 C CA . ARG A 1 88 ? 14.703 6.732 -11.893 1.00 71.50 88 ARG A CA 1
ATOM 693 C C . ARG A 1 88 ? 14.775 5.730 -13.018 1.00 71.50 88 ARG A C 1
ATOM 695 O O . ARG A 1 88 ? 13.962 5.741 -13.940 1.00 71.50 88 ARG A O 1
ATOM 702 N N . THR A 1 89 ? 15.736 4.833 -12.913 1.00 78.81 89 THR A N 1
ATOM 703 C CA . THR A 1 89 ? 15.884 3.765 -13.887 1.00 78.81 89 THR A CA 1
ATOM 704 C C . THR A 1 89 ? 14.774 2.727 -13.702 1.00 78.81 89 THR A C 1
ATOM 706 O O . THR A 1 89 ? 14.267 2.491 -12.598 1.00 78.81 89 THR A O 1
ATOM 709 N N . LEU A 1 90 ? 14.407 2.059 -14.797 1.00 80.94 90 LEU A N 1
ATOM 710 C CA . LEU A 1 90 ? 13.530 0.889 -14.754 1.00 80.94 90 LEU A CA 1
ATOM 711 C C . LEU A 1 90 ? 14.075 -0.173 -13.778 1.00 80.94 90 LEU A C 1
ATOM 713 O O . LEU A 1 90 ? 13.311 -0.737 -12.999 1.00 80.94 90 LEU A O 1
ATOM 717 N N . SER A 1 91 ? 15.401 -0.363 -13.750 1.00 84.12 91 SER A N 1
ATOM 718 C CA . SER A 1 91 ? 16.086 -1.300 -12.847 1.00 84.12 91 SER A CA 1
ATOM 719 C C . SER A 1 91 ? 15.797 -1.008 -11.373 1.00 84.12 91 SER A C 1
ATOM 721 O O . SER A 1 91 ? 15.350 -1.895 -10.652 1.00 84.12 91 SER A O 1
ATOM 723 N N . GLU A 1 92 ? 15.965 0.240 -10.927 1.00 88.38 92 GLU A N 1
ATOM 724 C CA . GLU A 1 92 ? 15.676 0.635 -9.537 1.00 88.38 92 GLU A CA 1
ATOM 725 C C . GLU A 1 92 ? 14.202 0.413 -9.178 1.00 88.38 92 GLU A C 1
ATOM 727 O O . GLU A 1 92 ? 13.868 -0.012 -8.070 1.00 88.38 92 GLU A O 1
ATOM 732 N N . THR A 1 93 ? 13.297 0.677 -10.121 1.00 88.94 93 THR A N 1
ATOM 733 C CA . THR A 1 93 ? 11.857 0.478 -9.920 1.00 88.94 93 THR A CA 1
ATOM 734 C C . THR A 1 93 ? 11.528 -1.010 -9.720 1.00 88.94 93 THR A C 1
ATOM 736 O O . THR A 1 93 ? 10.776 -1.363 -8.805 1.00 88.94 93 THR A O 1
ATOM 739 N N . LEU A 1 94 ? 12.122 -1.894 -10.527 1.00 87.81 94 LEU A N 1
ATOM 740 C CA . LEU A 1 94 ? 11.956 -3.345 -10.404 1.00 87.81 94 LEU A CA 1
ATOM 741 C C . LEU A 1 94 ? 12.604 -3.888 -9.121 1.00 87.81 94 LEU A C 1
ATOM 743 O O . LEU A 1 94 ? 12.008 -4.710 -8.422 1.00 87.81 94 LEU A O 1
ATOM 747 N N . GLU A 1 95 ? 13.776 -3.386 -8.732 1.00 91.94 95 GLU A N 1
ATOM 748 C CA . GLU A 1 95 ? 14.412 -3.736 -7.456 1.00 91.94 95 GLU A CA 1
ATOM 749 C C . GLU A 1 95 ? 13.533 -3.361 -6.255 1.00 91.94 95 GLU A C 1
ATOM 751 O O . GLU A 1 95 ? 13.329 -4.184 -5.353 1.00 91.94 95 GLU A O 1
ATOM 756 N N . ASN A 1 96 ? 12.939 -2.163 -6.273 1.00 93.38 96 ASN A N 1
ATOM 757 C CA . ASN A 1 96 ? 11.978 -1.724 -5.262 1.00 93.38 96 ASN A CA 1
ATOM 758 C C . ASN A 1 96 ? 10.747 -2.637 -5.218 1.00 93.38 96 ASN A C 1
ATOM 760 O O . ASN A 1 96 ? 10.292 -3.018 -4.136 1.00 93.38 96 ASN A O 1
ATOM 764 N N . MET A 1 97 ? 10.224 -3.029 -6.383 1.00 93.00 97 MET A N 1
ATOM 765 C CA . MET A 1 97 ? 9.119 -3.982 -6.485 1.00 93.00 97 MET A CA 1
ATOM 766 C C . MET A 1 97 ? 9.458 -5.308 -5.803 1.00 93.00 97 MET A C 1
ATOM 768 O O . MET A 1 97 ? 8.703 -5.769 -4.943 1.00 93.00 97 MET A O 1
ATOM 772 N N . HIS A 1 98 ? 10.604 -5.902 -6.133 1.00 92.94 98 HIS A N 1
ATOM 773 C CA . HIS A 1 98 ? 11.028 -7.163 -5.536 1.00 92.94 98 HIS A CA 1
ATOM 774 C C . HIS A 1 98 ? 11.280 -7.037 -4.030 1.00 92.94 98 HIS A C 1
ATOM 776 O O . HIS A 1 98 ? 10.922 -7.939 -3.270 1.00 92.94 98 HIS A O 1
ATOM 782 N N . ALA A 1 99 ? 11.864 -5.926 -3.572 1.00 95.88 99 ALA A N 1
ATOM 783 C CA . ALA A 1 99 ? 12.052 -5.665 -2.149 1.00 95.88 99 ALA A CA 1
ATOM 784 C C . ALA A 1 99 ? 10.712 -5.626 -1.401 1.00 95.88 99 ALA A C 1
ATOM 786 O O . ALA A 1 99 ? 10.559 -6.313 -0.390 1.00 95.88 99 ALA A O 1
ATOM 787 N N . LEU A 1 100 ? 9.716 -4.909 -1.929 1.00 95.81 100 LEU A N 1
ATOM 788 C CA . LEU A 1 100 ? 8.378 -4.841 -1.339 1.00 95.81 100 LEU A CA 1
ATOM 789 C C . LEU A 1 100 ? 7.671 -6.202 -1.351 1.00 95.81 100 LEU A C 1
ATOM 791 O O . LEU A 1 100 ? 7.068 -6.575 -0.344 1.00 95.81 100 LEU A O 1
ATOM 795 N N . ASN A 1 101 ? 7.796 -6.977 -2.433 1.00 93.62 101 ASN A N 1
ATOM 796 C CA . ASN A 1 101 ? 7.259 -8.338 -2.487 1.00 93.62 101 ASN A CA 1
ATOM 797 C C . ASN A 1 101 ? 7.849 -9.231 -1.391 1.00 93.62 101 ASN A C 1
ATOM 799 O O . ASN A 1 101 ? 7.089 -9.947 -0.740 1.00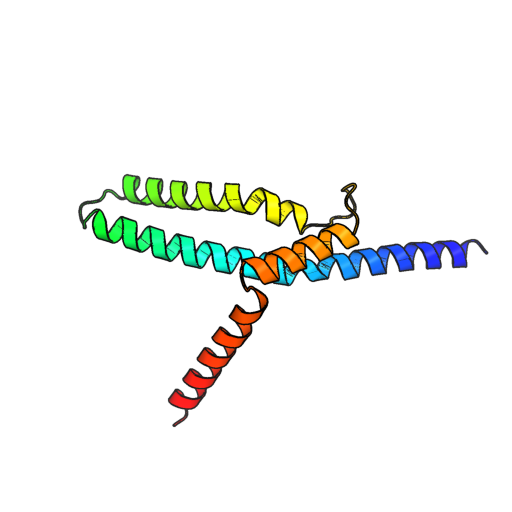 93.62 101 ASN A O 1
ATOM 803 N N . ARG A 1 102 ? 9.162 -9.155 -1.133 1.00 95.19 102 ARG A N 1
ATOM 804 C CA . ARG A 1 102 ? 9.816 -9.919 -0.055 1.00 95.19 102 ARG A CA 1
ATOM 805 C C . ARG A 1 102 ? 9.417 -9.421 1.333 1.00 95.19 102 ARG A C 1
ATOM 807 O O . ARG A 1 102 ? 9.004 -10.217 2.170 1.00 95.19 102 ARG A O 1
ATOM 814 N N . MET A 1 103 ? 9.513 -8.114 1.575 1.00 95.88 103 MET A N 1
ATOM 815 C CA . MET A 1 103 ? 9.270 -7.512 2.894 1.00 95.88 103 MET A CA 1
ATOM 816 C C . MET A 1 103 ? 7.825 -7.688 3.367 1.00 95.88 103 MET A C 1
ATOM 818 O O . MET A 1 103 ? 7.592 -7.894 4.555 1.00 95.88 103 MET A O 1
ATOM 822 N N . PHE A 1 104 ? 6.861 -7.622 2.445 1.00 94.19 104 PHE A N 1
ATOM 823 C CA . PHE A 1 104 ? 5.432 -7.714 2.755 1.00 94.19 104 PHE A CA 1
ATOM 824 C C . PHE A 1 104 ? 4.786 -9.024 2.283 1.00 94.19 104 PHE A C 1
ATOM 826 O O . PHE A 1 104 ? 3.577 -9.190 2.424 1.00 94.19 104 PHE A O 1
ATOM 833 N N . SER A 1 105 ? 5.568 -9.965 1.738 1.00 92.75 105 SER A N 1
ATOM 834 C CA . SER A 1 105 ? 5.086 -11.267 1.243 1.00 92.75 105 SER A CA 1
ATOM 835 C C . SER A 1 105 ? 3.915 -11.162 0.246 1.00 92.75 105 SER A C 1
ATOM 837 O O . SER A 1 105 ? 2.974 -11.957 0.272 1.00 92.75 105 SER A O 1
ATOM 839 N N . LEU A 1 106 ? 3.961 -10.171 -0.650 1.00 88.88 106 LEU A N 1
ATOM 840 C CA . LEU A 1 106 ? 2.836 -9.801 -1.526 1.00 88.88 106 LEU A CA 1
ATOM 841 C C . LEU A 1 106 ? 2.539 -10.836 -2.630 1.00 88.88 106 LEU A C 1
ATOM 843 O O . LEU A 1 106 ? 1.451 -10.852 -3.210 1.00 88.88 106 LEU A O 1
ATOM 847 N N .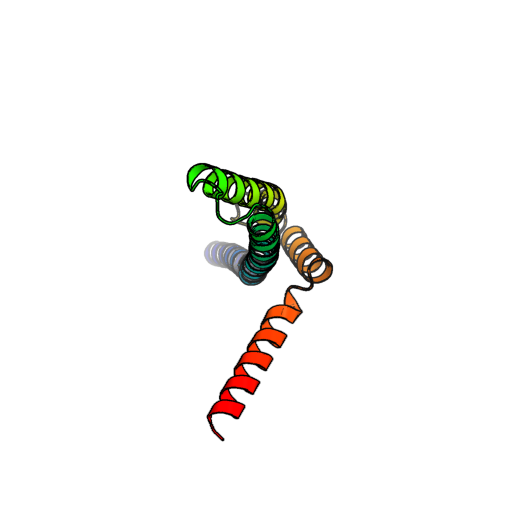 GLU A 1 107 ? 3.487 -11.712 -2.955 1.00 72.94 107 GLU A N 1
ATOM 848 C CA . GLU A 1 107 ? 3.309 -12.775 -3.957 1.00 72.94 107 GLU A CA 1
ATOM 849 C C . GLU A 1 107 ? 2.411 -13.911 -3.451 1.00 72.94 107 GLU A C 1
ATOM 851 O O . GLU A 1 107 ? 1.641 -14.484 -4.223 1.00 72.94 107 GLU A O 1
ATOM 856 N N . THR A 1 108 ? 2.421 -14.164 -2.144 1.00 66.19 108 THR A N 1
ATOM 857 C CA . THR A 1 108 ? 1.724 -15.292 -1.518 1.00 66.19 108 THR A CA 1
ATOM 858 C C . THR A 1 108 ? 0.227 -15.030 -1.321 1.00 66.19 108 THR A C 1
ATOM 860 O O . THR A 1 108 ? -0.575 -15.963 -1.311 1.00 66.19 108 THR A O 1
ATOM 863 N N . GLU A 1 109 ? -0.191 -13.767 -1.187 1.00 59.25 109 GLU A N 1
ATOM 864 C CA . GLU A 1 109 ? -1.554 -13.434 -0.746 1.00 59.25 109 GLU A CA 1
ATOM 865 C C . GLU A 1 109 ? -2.654 -13.829 -1.737 1.00 59.25 109 GLU A C 1
ATOM 867 O O . GLU A 1 109 ? -3.711 -14.297 -1.311 1.00 59.25 109 GLU A O 1
ATOM 872 N N . ILE A 1 110 ? -2.413 -13.686 -3.045 1.00 59.00 110 ILE A N 1
ATOM 873 C CA . ILE A 1 110 ? -3.384 -14.093 -4.074 1.00 59.00 110 ILE A CA 1
ATOM 874 C C . ILE A 1 110 ? -3.501 -15.616 -4.111 1.00 59.00 110 ILE A C 1
ATOM 876 O O . ILE A 1 110 ? -4.614 -16.125 -4.067 1.00 59.00 110 ILE A O 1
ATOM 880 N N . SER A 1 111 ? -2.374 -16.332 -4.084 1.00 60.41 111 SER A N 1
ATOM 881 C CA . SER A 1 111 ? -2.358 -17.800 -4.087 1.00 60.41 111 SER A CA 1
ATOM 882 C C . SER A 1 111 ? -3.171 -18.374 -2.920 1.00 60.41 111 SER A C 1
ATOM 884 O O . SER A 1 111 ? -4.019 -19.243 -3.108 1.00 60.41 111 SER A O 1
ATOM 886 N N . VAL A 1 112 ? -3.019 -17.810 -1.718 1.00 61.34 112 VAL A N 1
ATOM 887 C CA . VAL A 1 112 ? -3.773 -18.250 -0.532 1.00 61.34 112 VAL A CA 1
ATOM 888 C C . VAL A 1 112 ? -5.262 -17.897 -0.626 1.00 61.34 112 VAL A C 1
ATOM 890 O O . VAL A 1 112 ? -6.111 -18.680 -0.195 1.00 61.34 112 VAL A O 1
ATOM 893 N N . LEU A 1 113 ? -5.612 -16.728 -1.170 1.00 64.38 113 LEU A N 1
ATOM 894 C CA . LEU A 1 113 ? -7.010 -16.313 -1.309 1.00 64.38 113 LEU A CA 1
ATOM 895 C C . LEU A 1 113 ? -7.733 -17.119 -2.400 1.00 64.38 113 LEU A C 1
ATOM 897 O O . LEU A 1 113 ? -8.849 -17.577 -2.172 1.00 64.38 113 LEU A O 1
ATOM 901 N N . GLU A 1 114 ? -7.084 -17.355 -3.539 1.00 69.94 114 GLU A N 1
ATOM 902 C CA . GLU A 1 114 ? -7.577 -18.210 -4.623 1.00 69.94 114 GLU A CA 1
ATOM 903 C C . GLU A 1 114 ? -7.759 -19.656 -4.160 1.00 69.94 114 GLU A C 1
ATOM 905 O O . GLU A 1 114 ? -8.791 -20.263 -4.442 1.00 69.94 114 GLU A O 1
ATOM 910 N N . GLN A 1 115 ? -6.811 -20.195 -3.386 1.00 66.88 115 GLN A N 1
ATOM 911 C CA . GLN A 1 115 ? -6.944 -21.514 -2.762 1.00 66.88 115 GLN A CA 1
ATOM 912 C C . GLN A 1 115 ? -8.133 -21.574 -1.797 1.00 66.88 115 GLN A C 1
ATOM 914 O O . GLN A 1 115 ? -8.913 -22.524 -1.847 1.00 66.88 115 GLN A O 1
ATOM 919 N N . LYS A 1 116 ? -8.327 -20.553 -0.951 1.00 73.38 116 LYS A N 1
ATOM 920 C CA . LYS A 1 116 ? -9.482 -20.485 -0.038 1.00 73.38 116 LYS A CA 1
ATOM 921 C C . LYS A 1 116 ? -10.809 -20.371 -0.783 1.00 73.38 116 LYS A C 1
ATOM 923 O O . LYS A 1 116 ? -11.780 -21.002 -0.375 1.00 73.38 116 LYS A O 1
ATOM 928 N N . ILE A 1 117 ? -10.865 -19.586 -1.859 1.00 78.56 117 ILE A N 1
ATOM 929 C CA . ILE A 1 117 ? -12.061 -19.456 -2.701 1.00 78.56 117 ILE A CA 1
ATOM 930 C C . ILE A 1 117 ? -12.367 -20.794 -3.377 1.00 78.56 117 ILE A C 1
ATOM 932 O O . ILE A 1 117 ? -13.496 -21.266 -3.277 1.00 78.56 117 ILE A O 1
ATOM 936 N N . ARG A 1 118 ? -11.366 -21.443 -3.985 1.00 78.69 118 ARG A N 1
ATOM 937 C CA . ARG A 1 118 ? -11.501 -22.767 -4.608 1.00 78.69 118 ARG A CA 1
ATOM 938 C C . ARG A 1 118 ? -12.024 -23.810 -3.618 1.00 78.69 118 ARG A C 1
ATOM 940 O O . ARG A 1 118 ? -13.034 -24.447 -3.896 1.00 78.69 118 ARG A O 1
ATOM 947 N N . ALA A 1 119 ? -11.420 -23.897 -2.432 1.00 78.75 119 ALA A N 1
ATOM 948 C CA . ALA A 1 119 ? -11.850 -24.819 -1.382 1.00 78.75 119 ALA A CA 1
ATOM 949 C C . ALA A 1 119 ? -13.302 -24.566 -0.929 1.00 78.75 119 ALA A C 1
ATOM 951 O O . ALA A 1 119 ? -14.052 -25.504 -0.670 1.00 78.75 119 ALA A O 1
ATOM 952 N N . LYS A 1 120 ? -13.726 -23.298 -0.860 1.00 81.62 120 LYS A N 1
ATOM 953 C CA . LYS A 1 120 ? -15.091 -22.928 -0.460 1.00 81.62 120 LYS A CA 1
ATOM 954 C C . LYS A 1 120 ? -16.126 -23.231 -1.551 1.00 81.62 120 LYS A C 1
ATOM 956 O O . LYS A 1 120 ? -17.239 -23.644 -1.234 1.00 81.62 120 LYS A O 1
ATOM 961 N N . VAL A 1 121 ? -15.763 -23.069 -2.826 1.00 84.25 121 VAL A N 1
ATOM 962 C CA . VAL A 1 121 ? -16.609 -23.452 -3.971 1.00 84.25 121 VAL A CA 1
ATOM 963 C C . VAL A 1 121 ? -16.815 -24.969 -4.006 1.00 84.25 121 VAL A C 1
ATOM 965 O O . VAL A 1 121 ? -17.951 -25.419 -4.126 1.00 84.25 121 VAL A O 1
ATOM 968 N N . GLU A 1 122 ? -15.755 -25.755 -3.801 1.00 82.94 122 GLU A N 1
ATOM 969 C CA . GLU A 1 122 ? -15.819 -27.226 -3.757 1.00 82.94 122 GLU A CA 1
ATOM 970 C C . GLU A 1 122 ? -16.665 -27.758 -2.586 1.00 82.94 122 GLU A C 1
ATOM 972 O O . GLU A 1 122 ? -17.347 -28.771 -2.727 1.00 82.94 122 GLU A O 1
ATOM 977 N N . GLN A 1 123 ? -16.669 -27.067 -1.441 1.00 73.00 123 GLN A N 1
ATOM 978 C CA . GLN A 1 123 ? -17.523 -27.403 -0.293 1.00 73.00 123 GLN A CA 1
ATOM 979 C C . GLN A 1 123 ? -19.005 -27.082 -0.505 1.00 73.00 123 GLN A C 1
ATOM 981 O O . GLN A 1 123 ? -19.841 -27.667 0.168 1.00 73.00 123 GLN A O 1
ATOM 986 N N . THR A 1 124 ? -19.333 -26.152 -1.405 1.00 73.56 124 THR A N 1
ATOM 987 C CA . THR A 1 124 ? -20.724 -25.736 -1.667 1.00 73.56 124 THR A CA 1
ATOM 988 C C . THR A 1 124 ? -21.369 -26.568 -2.790 1.00 73.56 124 THR A C 1
ATOM 990 O O . THR A 1 124 ? -22.578 -26.514 -2.983 1.00 73.56 124 THR A O 1
ATOM 993 N N . GLN A 1 125 ? -20.566 -27.328 -3.547 1.00 63.12 125 GLN A N 1
ATOM 994 C CA . GLN A 1 125 ? -21.008 -28.214 -4.636 1.00 63.12 125 GLN A CA 1
ATOM 995 C C . GLN A 1 125 ? -21.150 -29.692 -4.219 1.00 63.12 125 GLN A C 1
ATOM 997 O O . GLN A 1 125 ? -21.494 -30.525 -5.058 1.00 63.12 125 GLN A O 1
ATOM 1002 N N . LYS A 1 126 ? -20.887 -30.019 -2.950 1.00 51.28 126 LYS A N 1
ATOM 1003 C CA . LYS A 1 126 ? -21.179 -31.317 -2.322 1.00 51.28 126 LYS A CA 1
ATOM 1004 C C . LYS A 1 126 ? -22.375 -31.179 -1.393 1.00 51.28 126 LYS A C 1
ATOM 1006 O O . LYS A 1 126 ? -23.139 -32.162 -1.314 1.00 51.28 126 LYS A O 1
#

Sequence (126 aa):
MEAQEIITEESKQFEAWRDSLETVPTIKKLRAYAERIRAAELDKCLSKMGDDISKKTRKAVDDLSRGIVNKLLHGPMQHLRCDGSDSRTLSETLENMHALNRMFSLETEISVLEQKIRAKVEQTQK

Organism: Malus baccata (NCBI:txid106549)

pLDDT: mean 86.44, std 12.06, range [51.28, 98.62]